Protein AF-A0AAV1HW16-F1 (afdb_monomer)

Sequence (167 aa):
MTSYNLRKRTNPVIYSEEAASQLKLTDLAKVVRLPTGTTSVCFSAESVLSAKEILDDPSSSLEKVMSSLRQLSCLTVSKADLEVTGVAFSVRKLRKSEHLEIQRIASNLIDKWKRAVLSEREALKNIAIAQQQQRQSQSQQQQRQQHKREHESASLESVPEQRTLLS

Solvent-accessible surface area (backbone atoms only — not comparable to full-atom values): 10346 Å² total; per-residue (Å²): 137,88,82,83,81,81,77,80,81,76,75,81,80,78,77,62,89,79,68,73,70,82,73,52,83,84,69,47,95,83,59,85,78,56,62,93,90,52,89,68,83,80,74,51,75,65,56,54,47,55,37,36,54,44,58,66,40,89,84,50,52,72,68,57,41,52,49,36,53,52,56,58,62,73,54,88,64,54,61,66,54,42,66,73,65,43,42,62,56,47,40,57,57,37,50,72,44,90,49,63,66,55,19,51,52,30,46,54,44,53,54,49,46,52,52,43,38,51,50,50,53,51,51,54,51,52,51,53,53,52,54,50,53,51,53,53,53,54,53,52,53,51,51,54,53,48,55,52,50,53,56,54,53,59,63,68,72,68,66,78,82,79,77,82,80,87,128

pLDDT: mean 76.09, std 17.48, range [40.94, 93.94]

Foldseek 3Di:
DDDDDDPPPPPPPPDDPPPPDPDDPVRPPPDPDDPPPPPDDPDDLVLLLVLLVLLPDPPRDPVSVVVSLVVLQSDDAEPVSCVVNVSLVSLVVQCPDPDPVSVVSSVVSNVVHVVSHVVVVVVVVVVVVVVVVVVVVVVVVVVVVVVVVVVVVVVVVPDPPPPDDDD

Organism: NCBI:txid1274662

Mean predicted aligned error: 15.82 Å

Structure (mmCIF, N/CA/C/O backbone):
data_AF-A0AAV1HW16-F1
#
_entry.id   AF-A0AAV1HW16-F1
#
loop_
_atom_site.group_PDB
_atom_site.id
_atom_site.type_symbol
_atom_site.label_atom_id
_atom_site.label_alt_id
_atom_site.label_comp_id
_atom_site.label_asym_id
_atom_site.label_entity_id
_atom_site.label_seq_id
_atom_site.pdbx_PDB_ins_code
_atom_site.Cartn_x
_atom_site.Cartn_y
_atom_site.Cartn_z
_atom_site.occupancy
_atom_site.B_iso_or_equiv
_atom_site.auth_seq_id
_atom_site.auth_comp_id
_atom_site.auth_asym_id
_atom_site.auth_atom_id
_atom_site.pdbx_PDB_model_num
ATOM 1 N N . MET A 1 1 ? 44.064 7.096 29.876 1.00 40.97 1 MET A N 1
ATOM 2 C CA . MET A 1 1 ? 42.660 7.397 29.518 1.00 40.97 1 MET A CA 1
ATOM 3 C C . MET A 1 1 ? 42.670 8.474 28.449 1.00 40.97 1 MET A C 1
ATOM 5 O O . MET A 1 1 ? 43.303 9.501 28.643 1.00 40.97 1 MET A O 1
ATOM 9 N N . THR A 1 2 ? 42.099 8.175 27.289 1.00 42.66 2 THR A N 1
ATOM 10 C CA . THR A 1 2 ? 42.267 8.923 26.036 1.00 42.66 2 THR A CA 1
ATOM 11 C C . THR A 1 2 ? 41.268 10.079 25.962 1.00 42.66 2 THR A C 1
ATOM 13 O O . THR A 1 2 ? 40.061 9.851 25.940 1.00 42.66 2 THR A O 1
ATOM 16 N N . SER A 1 3 ? 41.762 11.317 25.930 1.00 44.03 3 SER A N 1
ATOM 17 C CA . SER A 1 3 ? 40.937 12.526 25.818 1.00 44.03 3 SER A CA 1
ATOM 18 C C . SER A 1 3 ? 40.611 12.817 24.350 1.00 44.03 3 SER A C 1
ATOM 20 O O . SER A 1 3 ? 41.500 13.118 23.552 1.00 44.03 3 SER A O 1
ATOM 22 N N . TYR A 1 4 ? 39.335 12.722 23.977 1.00 40.94 4 TYR A N 1
ATOM 23 C CA . TYR A 1 4 ? 38.862 13.024 22.625 1.00 40.94 4 TYR A CA 1
ATOM 24 C C . TYR A 1 4 ? 38.808 14.541 22.393 1.00 40.94 4 TYR A C 1
ATOM 26 O O . TYR A 1 4 ? 38.052 15.261 23.041 1.00 40.94 4 TYR A O 1
ATOM 34 N N . ASN A 1 5 ? 39.599 15.028 21.435 1.00 48.72 5 ASN A N 1
ATOM 35 C CA . ASN A 1 5 ? 39.553 16.408 20.957 1.00 48.72 5 ASN A CA 1
ATOM 36 C C . ASN A 1 5 ? 38.376 16.595 19.980 1.00 48.72 5 ASN A C 1
ATOM 38 O O . ASN A 1 5 ? 38.488 16.267 18.798 1.00 48.72 5 ASN A O 1
ATOM 42 N N . LEU A 1 6 ? 37.259 17.162 20.447 1.00 47.50 6 LEU A N 1
ATOM 43 C CA . LEU A 1 6 ? 36.198 17.678 19.574 1.00 47.50 6 LEU A CA 1
ATOM 44 C C . LEU A 1 6 ? 36.676 18.978 18.906 1.00 47.50 6 LEU A C 1
ATOM 46 O O . LEU A 1 6 ? 36.496 20.077 19.431 1.00 47.50 6 LEU A O 1
ATOM 50 N N . ARG A 1 7 ? 37.275 18.873 17.717 1.00 50.59 7 ARG A N 1
ATOM 51 C CA . ARG A 1 7 ? 37.456 20.038 16.841 1.00 50.59 7 ARG A CA 1
ATOM 52 C C . ARG A 1 7 ? 36.078 20.495 16.358 1.00 50.59 7 ARG A C 1
ATOM 54 O O . ARG A 1 7 ? 35.493 19.885 15.466 1.00 50.59 7 ARG A O 1
ATOM 61 N N . LYS A 1 8 ? 35.563 21.579 16.943 1.00 53.16 8 LYS A N 1
ATOM 62 C CA . LYS A 1 8 ? 34.400 22.311 16.431 1.00 53.16 8 LYS A CA 1
ATOM 63 C C . LYS A 1 8 ? 34.769 22.891 15.062 1.00 53.16 8 LYS A C 1
ATOM 65 O O . LYS A 1 8 ? 35.417 23.928 14.982 1.00 53.16 8 LYS A O 1
ATOM 70 N N . ARG A 1 9 ? 34.389 22.217 13.974 1.00 46.09 9 ARG A N 1
ATOM 71 C CA . ARG A 1 9 ? 34.355 22.833 12.641 1.00 46.09 9 ARG A CA 1
ATOM 72 C C . ARG A 1 9 ? 33.183 23.811 12.611 1.00 46.09 9 ARG A C 1
ATOM 74 O O . ARG A 1 9 ? 32.086 23.462 12.194 1.00 46.09 9 ARG A O 1
ATOM 81 N N . THR A 1 10 ? 33.401 25.021 13.106 1.00 51.31 10 THR A N 1
ATOM 82 C CA . THR A 1 10 ? 32.515 26.149 12.830 1.00 51.31 10 THR A CA 1
ATOM 83 C C . THR A 1 10 ? 32.866 26.646 11.433 1.00 51.31 10 THR A C 1
ATOM 85 O O . THR A 1 10 ? 33.802 27.423 11.275 1.00 51.31 10 THR A O 1
ATOM 88 N N . ASN A 1 11 ? 32.172 26.152 10.408 1.00 44.06 11 ASN A N 1
ATOM 89 C CA . ASN A 1 11 ? 32.121 26.880 9.144 1.00 44.06 11 ASN A CA 1
ATOM 90 C C . ASN A 1 11 ? 31.290 28.141 9.410 1.00 44.06 11 ASN A C 1
ATOM 92 O O . ASN A 1 11 ? 30.110 27.996 9.745 1.00 44.06 11 ASN A O 1
ATOM 96 N N . PRO A 1 12 ? 31.859 29.353 9.326 1.00 46.91 12 PRO A N 1
ATOM 97 C CA . PRO A 1 12 ? 31.047 30.555 9.359 1.00 46.91 12 PRO A CA 1
ATOM 98 C C . PRO A 1 12 ? 30.173 30.546 8.104 1.00 46.91 12 PRO A C 1
ATOM 100 O O . PRO A 1 12 ? 30.669 30.629 6.982 1.00 46.91 12 PRO A O 1
ATOM 103 N N . VAL A 1 13 ? 28.863 30.387 8.290 1.00 51.31 13 VAL A N 1
ATOM 104 C CA . VAL A 1 13 ? 27.894 30.685 7.237 1.00 51.31 13 VAL A CA 1
ATOM 105 C C . VAL A 1 13 ? 27.899 32.202 7.106 1.00 51.31 13 VAL A C 1
ATOM 107 O O . VAL A 1 13 ? 27.352 32.906 7.952 1.00 51.31 13 VAL A O 1
ATOM 110 N N . ILE A 1 14 ? 28.609 32.700 6.098 1.00 49.94 14 ILE A N 1
ATOM 111 C CA . ILE A 1 14 ? 28.599 34.111 5.725 1.00 49.94 14 ILE A CA 1
ATOM 112 C C . ILE A 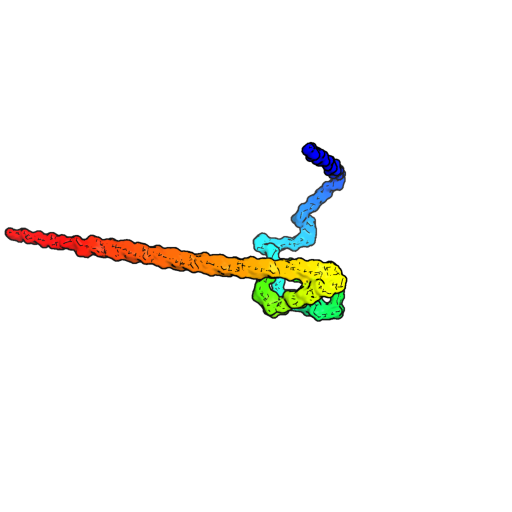1 14 ? 27.223 34.368 5.106 1.00 49.94 14 ILE A C 1
ATOM 114 O O . ILE A 1 14 ? 26.961 33.962 3.975 1.00 49.94 14 ILE A O 1
ATOM 118 N N . TYR A 1 15 ? 26.321 34.979 5.871 1.00 44.28 15 TYR A N 1
ATOM 119 C CA . TYR A 1 15 ? 25.070 35.501 5.335 1.00 44.28 15 TYR A CA 1
ATOM 120 C C . TYR A 1 15 ? 25.399 36.801 4.596 1.00 44.28 15 TYR A C 1
ATOM 122 O O . TYR A 1 15 ? 25.749 37.798 5.219 1.00 44.28 15 TYR A O 1
ATOM 130 N N . SER A 1 16 ? 25.358 36.761 3.263 1.00 50.97 16 SER A N 1
ATOM 131 C CA . SER A 1 16 ? 25.403 37.964 2.426 1.00 50.97 16 SER A CA 1
ATOM 132 C C . SER A 1 16 ? 24.098 38.745 2.633 1.00 50.97 16 SER A C 1
ATOM 134 O O . SER A 1 16 ? 23.010 38.170 2.544 1.00 50.97 16 SER A O 1
ATOM 136 N N . GLU A 1 17 ? 24.207 40.041 2.942 1.00 53.00 17 GLU A N 1
ATOM 137 C CA . GLU A 1 17 ? 23.068 40.956 3.137 1.00 53.00 17 GLU A CA 1
ATOM 138 C C . GLU A 1 17 ? 22.238 41.174 1.855 1.00 53.00 17 GLU A C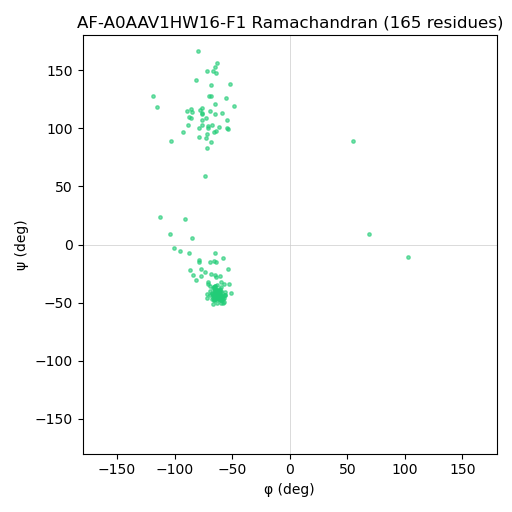 1
ATOM 140 O O . GLU A 1 17 ? 21.144 41.730 1.920 1.00 53.00 17 GLU A O 1
ATOM 145 N N . GLU A 1 18 ? 22.684 40.663 0.701 1.00 50.56 18 GLU A N 1
ATOM 146 C CA . GLU A 1 18 ? 21.908 40.639 -0.545 1.00 50.56 18 GLU A CA 1
ATOM 147 C C . GLU A 1 18 ? 20.948 39.444 -0.675 1.00 50.56 18 GLU A C 1
ATOM 149 O O . GLU A 1 18 ? 20.276 39.306 -1.700 1.00 50.56 18 GLU A O 1
ATOM 154 N N . ALA A 1 19 ? 20.800 38.596 0.351 1.00 51.56 19 ALA A N 1
ATOM 155 C CA . ALA A 1 19 ? 19.738 37.586 0.408 1.00 51.56 19 ALA A CA 1
ATOM 156 C C . ALA A 1 19 ? 18.366 38.237 0.690 1.00 51.56 19 ALA A C 1
ATOM 158 O O . ALA A 1 19 ? 17.689 37.947 1.679 1.00 51.56 19 ALA A O 1
ATOM 159 N N . ALA A 1 20 ? 17.960 39.151 -0.190 1.00 46.09 20 ALA A N 1
ATOM 160 C CA . ALA A 1 20 ? 16.661 39.785 -0.192 1.00 46.09 20 ALA A CA 1
ATOM 161 C C . ALA A 1 20 ? 15.570 38.712 -0.314 1.00 46.09 20 ALA A C 1
ATOM 163 O O . ALA A 1 20 ? 15.421 38.055 -1.340 1.00 46.09 20 ALA A O 1
ATOM 164 N N . SER A 1 21 ? 14.796 38.579 0.762 1.00 54.31 21 SER A N 1
ATOM 165 C CA . SER A 1 21 ? 13.538 37.838 0.848 1.00 54.31 21 SER A CA 1
ATOM 166 C C . SER A 1 21 ? 13.612 36.374 0.418 1.00 54.31 21 SER A C 1
ATOM 168 O O . SER A 1 21 ? 13.275 35.997 -0.703 1.00 54.31 21 SER A O 1
ATOM 170 N N . GLN A 1 22 ? 13.920 35.506 1.380 1.00 59.88 22 GLN A N 1
ATOM 171 C CA . GLN A 1 22 ? 13.473 34.121 1.308 1.00 59.88 22 GLN A CA 1
ATOM 172 C C . GLN A 1 22 ? 11.945 34.123 1.121 1.00 59.88 22 GLN A C 1
ATOM 174 O O . GLN A 1 22 ? 11.205 34.467 2.045 1.00 59.88 22 GLN A O 1
ATOM 179 N N . LEU A 1 23 ? 11.478 33.792 -0.089 1.00 52.84 23 LEU A N 1
ATOM 180 C CA . LEU A 1 23 ? 10.052 33.691 -0.390 1.00 52.84 23 LEU A CA 1
ATOM 181 C C . LEU A 1 23 ? 9.425 32.714 0.600 1.00 52.84 23 LEU A C 1
ATOM 183 O O . LEU A 1 23 ? 9.893 31.578 0.752 1.00 52.84 23 LEU A O 1
ATOM 187 N N . LYS A 1 24 ? 8.373 33.149 1.296 1.00 62.88 24 LYS A N 1
ATOM 188 C CA . LYS A 1 24 ? 7.638 32.238 2.167 1.00 62.88 24 LYS A CA 1
ATOM 189 C C . LYS A 1 24 ? 6.990 31.176 1.285 1.00 62.88 24 LYS A C 1
ATOM 191 O O . LYS A 1 24 ? 6.641 31.426 0.135 1.00 62.88 24 LYS A O 1
ATOM 196 N N . LEU A 1 25 ? 6.764 29.986 1.840 1.00 56.16 25 LEU A N 1
ATOM 197 C CA . LEU A 1 25 ? 6.021 28.911 1.165 1.00 56.16 25 LEU A CA 1
ATOM 198 C C . LEU A 1 25 ? 4.636 29.379 0.671 1.00 56.16 25 LEU A C 1
ATOM 200 O O . LEU A 1 25 ? 4.072 28.779 -0.232 1.00 56.16 25 LEU A O 1
ATOM 204 N N . THR A 1 26 ? 4.101 30.463 1.235 1.00 60.66 26 THR A N 1
ATOM 205 C CA . THR A 1 26 ? 2.869 31.135 0.806 1.00 60.66 26 THR A CA 1
ATOM 206 C C . THR A 1 26 ? 3.001 31.943 -0.483 1.00 60.66 26 THR A C 1
ATOM 208 O O . THR A 1 26 ? 1.983 32.160 -1.138 1.00 60.66 26 THR A O 1
ATOM 211 N N . ASP A 1 27 ? 4.211 32.371 -0.836 1.00 59.38 27 ASP A N 1
ATOM 212 C CA . ASP A 1 27 ? 4.496 33.362 -1.883 1.00 59.38 27 ASP A CA 1
ATOM 213 C C . ASP A 1 27 ? 4.948 32.696 -3.194 1.00 59.38 27 ASP A C 1
ATOM 215 O O . ASP A 1 27 ? 5.150 33.353 -4.214 1.00 59.38 27 ASP A O 1
ATOM 219 N N . LEU A 1 28 ? 5.087 31.367 -3.193 1.00 59.97 28 LEU A N 1
ATOM 220 C CA . LEU A 1 28 ? 5.385 30.590 -4.388 1.00 59.97 28 LEU A CA 1
ATOM 221 C C . LEU A 1 28 ? 4.106 30.434 -5.227 1.00 59.97 28 LEU A C 1
ATOM 223 O O . LEU A 1 28 ? 3.160 29.755 -4.828 1.00 59.97 28 LEU A O 1
ATOM 227 N N . ALA A 1 29 ? 4.108 31.001 -6.436 1.00 55.41 29 ALA A N 1
ATOM 228 C CA . ALA A 1 29 ? 2.970 31.020 -7.366 1.00 55.41 29 ALA A CA 1
ATOM 229 C C . ALA A 1 29 ? 2.418 29.632 -7.773 1.00 55.41 29 ALA A C 1
ATOM 231 O O . ALA A 1 29 ? 1.351 29.546 -8.373 1.00 55.41 29 ALA A O 1
ATOM 232 N N . LYS A 1 30 ? 3.130 28.539 -7.462 1.00 56.12 30 LYS A N 1
ATOM 233 C CA . LYS A 1 30 ? 2.748 27.150 -7.781 1.00 56.12 30 LYS A CA 1
ATOM 234 C C . LYS A 1 30 ? 2.404 26.305 -6.549 1.00 56.12 30 LYS A C 1
ATOM 236 O O . LYS A 1 30 ? 2.515 25.082 -6.593 1.00 56.12 30 LYS A O 1
ATOM 241 N N . VAL A 1 31 ? 2.007 26.922 -5.440 1.00 49.16 31 VAL A N 1
ATOM 242 C CA . VAL A 1 31 ? 1.490 26.170 -4.288 1.00 49.16 31 VAL A CA 1
ATOM 243 C C . VAL A 1 31 ? 0.004 25.932 -4.498 1.00 49.16 31 VAL A C 1
ATOM 245 O O . VAL A 1 31 ? -0.807 26.852 -4.404 1.00 49.16 31 VAL A O 1
ATOM 248 N N . VAL A 1 32 ? -0.357 24.680 -4.771 1.00 60.72 32 VAL A N 1
ATOM 249 C CA . VAL A 1 32 ? -1.750 24.228 -4.735 1.00 60.72 32 VAL A CA 1
ATOM 250 C C . VAL A 1 32 ? -2.219 24.327 -3.283 1.00 60.72 32 VAL A C 1
ATOM 252 O O . VAL A 1 32 ? -1.926 23.462 -2.459 1.00 60.72 32 VAL A O 1
ATOM 255 N N . ARG A 1 33 ? -2.894 25.428 -2.942 1.00 55.84 33 ARG A N 1
ATOM 256 C CA . ARG A 1 33 ? -3.529 25.600 -1.634 1.00 55.84 33 ARG A CA 1
ATOM 257 C C . ARG A 1 33 ? -4.807 24.773 -1.625 1.00 55.84 33 ARG A C 1
ATOM 259 O O . ARG A 1 33 ? -5.804 25.160 -2.227 1.00 55.84 33 ARG A O 1
ATOM 266 N N . LEU A 1 34 ? -4.759 23.622 -0.969 1.00 56.47 34 LEU A N 1
ATOM 267 C CA . LEU A 1 34 ? -5.961 22.849 -0.691 1.00 56.47 34 LEU A CA 1
ATOM 268 C C . LEU A 1 34 ? -6.787 23.560 0.401 1.00 56.47 34 LEU A C 1
ATOM 270 O O . LEU A 1 34 ? -6.201 24.238 1.255 1.00 56.47 34 LEU A O 1
ATOM 274 N N . PRO A 1 35 ? -8.128 23.434 0.391 1.00 67.69 35 PRO A N 1
ATOM 275 C CA . PRO A 1 35 ? -8.979 23.979 1.443 1.00 67.69 35 PRO A CA 1
ATOM 276 C C . PRO A 1 35 ? -8.491 23.520 2.817 1.00 67.69 35 PRO A C 1
ATOM 278 O O . PRO A 1 35 ? -8.116 22.357 2.988 1.00 67.69 35 PRO A O 1
ATOM 281 N N . THR A 1 36 ? -8.487 24.425 3.794 1.00 58.31 36 THR A N 1
ATOM 282 C CA . THR A 1 36 ? -8.042 24.152 5.168 1.00 58.31 36 THR A CA 1
ATOM 283 C C . THR A 1 36 ? -8.674 22.865 5.702 1.00 58.31 36 THR A C 1
ATOM 285 O O . THR A 1 36 ? -9.895 22.762 5.767 1.00 58.31 36 THR A O 1
ATOM 288 N N . GLY A 1 37 ? -7.838 21.881 6.055 1.00 56.09 37 GLY A N 1
ATOM 289 C CA . GLY A 1 37 ? -8.265 20.545 6.499 1.00 56.09 37 GLY A CA 1
ATOM 290 C C . GLY A 1 37 ? -8.142 19.438 5.444 1.00 56.09 37 GLY A C 1
ATOM 291 O O . GLY A 1 37 ? -8.208 18.264 5.794 1.00 56.09 37 GLY A O 1
ATOM 292 N N . THR A 1 38 ? -7.884 19.779 4.180 1.00 50.47 38 THR A N 1
ATOM 293 C CA . THR A 1 38 ? -7.698 18.808 3.092 1.00 50.47 38 THR A CA 1
ATOM 294 C C . THR A 1 38 ? -6.208 18.680 2.790 1.00 50.47 38 THR A C 1
ATOM 296 O O . THR A 1 38 ? -5.655 19.428 1.996 1.00 50.47 38 THR A O 1
ATOM 299 N N . THR A 1 39 ? -5.512 17.769 3.467 1.00 48.09 39 THR A N 1
ATOM 300 C CA . THR A 1 39 ? -4.082 17.487 3.211 1.00 48.09 39 THR A CA 1
ATOM 301 C C . THR A 1 39 ? -3.869 16.314 2.257 1.00 48.09 39 THR A C 1
ATOM 303 O O . THR A 1 39 ? -2.736 16.031 1.872 1.00 48.09 39 THR A O 1
ATOM 306 N N . SER A 1 40 ? -4.948 15.636 1.867 1.00 48.84 40 SER A N 1
ATOM 307 C CA . SER A 1 40 ? -4.912 14.446 1.028 1.00 48.84 40 SER A CA 1
ATOM 308 C C . SER A 1 40 ? -5.596 14.728 -0.302 1.00 48.84 40 SER A C 1
ATOM 310 O O . SER A 1 40 ? -6.786 15.036 -0.345 1.00 48.84 40 SER A O 1
ATOM 312 N N . VAL A 1 41 ? -4.843 14.621 -1.397 1.00 51.69 41 VAL A N 1
ATOM 313 C CA . VAL A 1 41 ? -5.446 14.392 -2.710 1.00 51.69 41 VAL A CA 1
ATOM 314 C C . VAL A 1 41 ? -5.909 12.940 -2.691 1.00 51.69 41 VAL A C 1
ATOM 316 O O . VAL A 1 41 ? -5.088 12.024 -2.670 1.00 51.69 41 VAL A O 1
ATOM 319 N N . CYS A 1 42 ? -7.218 12.721 -2.645 1.00 46.62 42 CYS A N 1
ATOM 320 C CA . CYS A 1 42 ? -7.793 11.393 -2.806 1.00 46.62 42 CYS A CA 1
ATOM 321 C C . CYS A 1 42 ? -7.644 11.012 -4.281 1.00 46.62 42 CYS A C 1
ATOM 323 O O . CYS A 1 42 ? -8.451 11.417 -5.114 1.00 46.62 42 CYS A O 1
ATOM 325 N N . PHE A 1 43 ? -6.582 10.292 -4.632 1.00 57.56 43 PHE A N 1
ATOM 326 C CA . PHE A 1 43 ? -6.474 9.747 -5.980 1.00 57.56 43 PHE A CA 1
ATOM 327 C C . PHE A 1 43 ? -7.503 8.625 -6.129 1.00 57.56 43 PHE A C 1
ATOM 329 O O . PHE A 1 43 ? -7.584 7.731 -5.287 1.00 57.56 43 PHE A O 1
ATOM 336 N N . SER A 1 44 ? -8.320 8.712 -7.179 1.00 69.69 44 SER A N 1
ATOM 337 C CA . SER A 1 44 ? -9.359 7.726 -7.478 1.00 69.69 44 SER A CA 1
ATOM 338 C C . SER A 1 44 ? -8.744 6.352 -7.762 1.00 69.69 44 SER A C 1
ATOM 340 O O . SER A 1 44 ? -7.591 6.251 -8.192 1.00 69.69 44 SER A O 1
ATOM 342 N N . ALA A 1 45 ? -9.526 5.282 -7.578 1.00 75.62 45 ALA A N 1
ATOM 343 C CA . ALA A 1 45 ? -9.109 3.925 -7.944 1.00 75.62 45 ALA A CA 1
ATOM 344 C C . ALA A 1 45 ? -8.638 3.841 -9.412 1.00 75.62 45 ALA A C 1
ATOM 346 O O . ALA A 1 45 ? -7.676 3.141 -9.722 1.00 75.62 45 ALA A O 1
ATOM 347 N N . GLU A 1 46 ? -9.245 4.635 -10.295 1.00 80.62 46 GLU A N 1
ATOM 348 C CA . GLU A 1 46 ? -8.859 4.771 -11.703 1.00 80.62 46 GLU A CA 1
ATOM 349 C C . GLU A 1 46 ? -7.427 5.289 -11.879 1.00 80.62 46 GLU A C 1
ATOM 351 O O . GLU A 1 46 ? -6.694 4.805 -12.737 1.00 80.62 46 GLU A O 1
ATOM 356 N N . SER A 1 47 ? -6.984 6.222 -11.031 1.00 81.25 47 SER A N 1
ATOM 357 C CA . SER A 1 47 ? -5.617 6.759 -11.088 1.00 81.25 47 SER A CA 1
ATOM 358 C C . SER A 1 47 ? -4.579 5.683 -10.752 1.00 81.25 47 SER A C 1
ATOM 360 O O . SER A 1 47 ? -3.507 5.631 -11.354 1.00 81.25 47 SER A O 1
ATOM 362 N N . VAL A 1 48 ? -4.901 4.793 -9.806 1.00 84.69 48 VAL A N 1
ATOM 363 C CA . VAL A 1 48 ? -4.037 3.661 -9.433 1.00 84.69 48 VAL A CA 1
ATOM 364 C C . VAL A 1 48 ? -3.982 2.624 -10.553 1.00 84.69 48 VAL A C 1
ATOM 366 O O . VAL A 1 48 ? -2.911 2.087 -10.836 1.00 84.69 48 VAL A O 1
ATOM 369 N N . LEU A 1 49 ? -5.115 2.362 -11.210 1.00 86.44 49 LEU A N 1
ATOM 370 C CA . LEU A 1 49 ? -5.191 1.447 -12.349 1.00 86.44 49 LEU A CA 1
ATOM 371 C C . LEU A 1 49 ? -4.428 1.986 -13.565 1.00 86.44 49 LEU A C 1
ATOM 373 O O . LEU A 1 49 ? -3.635 1.253 -14.144 1.00 86.44 49 LEU A O 1
ATOM 377 N N . SER A 1 50 ? -4.568 3.273 -13.884 1.00 86.69 50 SER A N 1
ATOM 378 C CA . SER A 1 50 ? -3.807 3.903 -14.968 1.00 86.69 50 SER A CA 1
ATOM 379 C C . SER A 1 50 ? -2.299 3.869 -14.699 1.00 86.69 50 SER A C 1
ATOM 381 O O . SER A 1 50 ? -1.509 3.522 -15.576 1.00 86.69 50 SER A O 1
ATOM 383 N N . ALA A 1 51 ? -1.878 4.146 -13.458 1.00 86.88 51 ALA A N 1
ATOM 384 C CA . ALA A 1 51 ? -0.479 3.990 -13.078 1.00 86.88 51 ALA A CA 1
ATOM 385 C C . ALA A 1 51 ? -0.019 2.536 -13.249 1.00 86.88 51 ALA A C 1
ATOM 387 O O . ALA A 1 51 ? 1.054 2.303 -13.791 1.00 86.88 51 ALA A O 1
ATOM 388 N N . LYS A 1 52 ? -0.828 1.555 -12.836 1.00 89.19 52 LYS A N 1
ATOM 389 C CA . LYS A 1 52 ? -0.517 0.132 -13.011 1.00 89.19 52 LYS A CA 1
ATOM 390 C C . LYS A 1 52 ? -0.327 -0.247 -14.483 1.00 89.19 52 LYS A C 1
ATOM 392 O O . LYS A 1 52 ? 0.637 -0.945 -14.770 1.00 89.19 52 LYS A O 1
ATOM 397 N N . GLU A 1 53 ? -1.185 0.214 -15.390 1.00 90.94 53 GLU A N 1
ATOM 398 C CA . GLU A 1 53 ? -1.056 -0.065 -16.829 1.00 90.94 53 GLU A CA 1
ATOM 399 C C . GLU A 1 53 ? 0.307 0.382 -17.372 1.00 90.94 53 GLU A C 1
ATOM 401 O O . GLU A 1 53 ? 0.978 -0.386 -18.056 1.00 90.94 53 GLU A O 1
ATOM 406 N N . ILE A 1 54 ? 0.767 1.573 -16.977 1.00 90.06 54 ILE A N 1
ATOM 407 C CA . ILE A 1 54 ? 2.092 2.097 -17.348 1.00 90.06 54 ILE A CA 1
ATOM 408 C C . ILE A 1 54 ? 3.225 1.247 -16.753 1.00 90.06 54 ILE A C 1
ATOM 410 O O . ILE A 1 54 ? 4.272 1.086 -17.372 1.00 90.06 54 ILE A O 1
ATOM 414 N N . LEU A 1 55 ? 3.051 0.718 -15.537 1.00 89.44 55 LEU A N 1
ATOM 415 C CA . LEU A 1 55 ? 4.068 -0.117 -14.884 1.00 89.44 55 LEU A CA 1
ATOM 416 C C . LEU A 1 55 ? 4.124 -1.548 -15.437 1.00 89.44 55 LEU A C 1
ATOM 418 O O . LEU A 1 55 ? 5.166 -2.193 -15.320 1.00 89.44 55 LEU A O 1
ATOM 422 N N . ASP A 1 56 ? 3.012 -2.062 -15.964 1.00 89.50 56 ASP A N 1
ATOM 423 C CA . ASP A 1 56 ? 2.928 -3.400 -16.555 1.00 89.50 56 ASP A CA 1
ATOM 424 C C . ASP A 1 56 ? 3.317 -3.411 -18.042 1.00 89.50 56 ASP A C 1
ATOM 426 O O . ASP A 1 56 ? 3.719 -4.461 -18.547 1.00 89.50 56 ASP A O 1
ATOM 430 N N . ASP A 1 57 ? 3.242 -2.270 -18.732 1.00 89.50 57 ASP A N 1
ATOM 431 C CA . ASP A 1 57 ? 3.667 -2.133 -20.123 1.00 89.50 57 ASP A CA 1
ATOM 432 C C . ASP A 1 57 ? 5.207 -2.070 -20.249 1.00 89.50 57 ASP A C 1
ATOM 434 O O . ASP A 1 57 ? 5.827 -1.083 -19.843 1.00 89.50 57 ASP A O 1
ATOM 438 N N . PRO A 1 58 ? 5.859 -3.078 -20.863 1.00 82.19 58 PRO A N 1
ATOM 439 C CA . PRO A 1 58 ? 7.309 -3.075 -21.062 1.00 82.19 58 PRO A CA 1
ATOM 440 C C . PRO A 1 58 ? 7.778 -2.022 -22.077 1.00 82.19 58 PRO A C 1
ATOM 442 O O . PRO A 1 58 ? 8.970 -1.728 -22.136 1.00 82.19 58 PRO A O 1
ATOM 445 N N . SER A 1 59 ? 6.864 -1.462 -22.876 1.00 86.56 59 SER A N 1
ATOM 446 C CA . SER A 1 59 ? 7.155 -0.432 -23.883 1.00 86.56 59 SER A CA 1
ATOM 447 C C . SER A 1 59 ? 7.100 0.983 -23.306 1.00 86.56 59 SER A C 1
ATOM 449 O O . SER A 1 59 ? 7.426 1.956 -23.994 1.00 86.56 59 SER A O 1
ATOM 451 N N . SER A 1 60 ? 6.671 1.123 -22.050 1.00 88.75 60 SER A N 1
ATOM 452 C CA . SER A 1 60 ? 6.544 2.419 -21.405 1.00 88.75 60 SER A CA 1
ATOM 453 C C . SER A 1 60 ? 7.909 3.054 -21.163 1.00 88.75 60 SER A C 1
ATOM 455 O O . SER A 1 60 ? 8.873 2.414 -20.741 1.00 88.75 60 SER A O 1
ATOM 457 N N . SER A 1 61 ? 8.000 4.357 -21.436 1.00 90.62 61 SER A N 1
ATOM 458 C CA . SER A 1 61 ? 9.254 5.084 -21.270 1.00 90.62 61 SER A CA 1
ATOM 459 C C . SER A 1 61 ? 9.659 5.165 -19.799 1.00 90.62 61 SER A C 1
ATOM 461 O O . SER A 1 61 ? 8.818 5.265 -18.900 1.00 90.62 61 SER A O 1
ATOM 463 N N . LEU A 1 62 ? 10.972 5.199 -19.561 1.00 88.50 62 LEU A N 1
ATOM 464 C CA . LEU A 1 62 ? 11.554 5.321 -18.225 1.00 88.50 62 LEU A CA 1
ATOM 465 C C . LEU A 1 62 ? 10.949 6.489 -17.428 1.00 88.50 62 LEU A C 1
ATOM 467 O O . LEU A 1 62 ? 10.625 6.342 -16.250 1.00 88.50 62 LEU A O 1
ATOM 471 N N . GLU A 1 63 ? 10.745 7.637 -18.079 1.00 89.06 63 GLU A N 1
ATOM 472 C CA . GLU A 1 63 ? 10.150 8.818 -17.447 1.00 89.06 63 GLU A CA 1
ATOM 473 C C . GLU A 1 63 ? 8.698 8.600 -17.017 1.00 89.06 63 GLU A C 1
ATOM 475 O O . GLU A 1 63 ? 8.310 9.032 -15.929 1.00 89.06 63 GLU A O 1
ATOM 480 N N . LYS A 1 64 ? 7.898 7.898 -17.830 1.00 89.75 64 LYS A N 1
ATOM 481 C CA . LYS A 1 64 ? 6.507 7.575 -17.489 1.00 89.75 64 LYS A CA 1
ATOM 482 C C . LYS A 1 64 ? 6.451 6.643 -16.285 1.00 89.75 64 LYS A C 1
ATOM 484 O O . LYS A 1 64 ? 5.760 6.957 -15.322 1.00 89.75 64 LYS A O 1
ATOM 489 N N . VAL A 1 65 ? 7.253 5.576 -16.287 1.00 90.44 65 VAL A N 1
ATOM 490 C CA . VAL A 1 65 ? 7.365 4.635 -15.157 1.00 90.44 65 VAL A CA 1
ATOM 491 C C . VAL A 1 65 ? 7.771 5.366 -13.875 1.00 90.44 65 VAL A C 1
ATOM 493 O O . VAL A 1 65 ? 7.160 5.186 -12.820 1.00 90.44 65 VAL A O 1
ATOM 496 N N . MET A 1 66 ? 8.769 6.246 -13.962 1.00 89.75 66 MET A N 1
ATOM 497 C CA . MET A 1 66 ? 9.233 7.057 -12.837 1.00 89.75 66 MET A CA 1
ATOM 498 C C . MET A 1 66 ? 8.163 8.021 -12.318 1.00 89.75 66 MET A C 1
ATOM 500 O O . MET A 1 66 ? 7.981 8.141 -11.104 1.00 89.75 66 MET A O 1
ATOM 504 N N . SER A 1 67 ? 7.444 8.693 -13.217 1.00 88.62 67 SER A N 1
ATOM 505 C CA . SER A 1 67 ? 6.340 9.585 -12.860 1.00 88.62 67 SER A CA 1
ATOM 506 C C . SER A 1 67 ? 5.222 8.819 -12.149 1.00 88.62 67 SER A C 1
ATOM 508 O O . SER A 1 67 ? 4.815 9.209 -11.054 1.00 88.62 67 SER A O 1
ATOM 510 N N . SER A 1 68 ? 4.811 7.669 -12.689 1.00 90.62 68 SER A N 1
ATOM 511 C CA . SER A 1 68 ? 3.797 6.801 -12.085 1.00 90.62 68 SER A CA 1
ATOM 512 C C . SER A 1 68 ? 4.222 6.288 -10.707 1.00 90.62 68 SER A C 1
ATOM 514 O O . SER A 1 68 ? 3.435 6.330 -9.764 1.00 90.62 68 SER A O 1
ATOM 516 N N . LEU A 1 69 ? 5.485 5.885 -10.523 1.00 90.38 69 LEU A N 1
ATOM 517 C CA . LEU A 1 69 ? 5.999 5.485 -9.207 1.00 90.38 69 LEU A CA 1
ATOM 518 C C . LEU A 1 69 ? 5.975 6.631 -8.188 1.00 90.38 69 LEU A C 1
ATOM 520 O O . LEU A 1 69 ? 5.647 6.415 -7.019 1.00 90.38 69 LEU A O 1
ATOM 524 N N . ARG A 1 70 ? 6.303 7.855 -8.614 1.00 88.75 70 ARG A N 1
ATOM 525 C CA . ARG A 1 70 ? 6.237 9.044 -7.752 1.00 88.75 70 ARG A CA 1
ATOM 526 C C . ARG A 1 70 ? 4.797 9.387 -7.392 1.00 88.75 70 ARG A C 1
ATOM 528 O O . ARG A 1 70 ? 4.526 9.632 -6.219 1.00 88.75 70 ARG A O 1
ATOM 535 N N . GLN A 1 71 ? 3.874 9.324 -8.348 1.00 87.06 71 GLN A N 1
ATOM 536 C CA . GLN A 1 71 ? 2.444 9.500 -8.093 1.00 87.06 71 GLN A CA 1
ATOM 537 C C . GLN A 1 71 ? 1.944 8.485 -7.060 1.00 87.06 71 GLN A C 1
ATOM 539 O O . GLN A 1 71 ? 1.386 8.885 -6.042 1.00 87.06 71 GLN A O 1
ATOM 544 N N . LEU A 1 72 ? 2.256 7.195 -7.244 1.00 87.56 72 LEU A N 1
ATOM 545 C CA . LEU A 1 72 ? 1.918 6.136 -6.286 1.00 87.56 72 LEU A CA 1
ATOM 546 C C . LEU A 1 72 ? 2.532 6.371 -4.895 1.00 87.56 72 LEU A C 1
ATOM 548 O O . LEU A 1 72 ? 1.927 6.029 -3.879 1.00 87.56 72 LEU A O 1
ATOM 552 N N . SER A 1 73 ? 3.717 6.985 -4.823 1.00 86.25 73 SER A N 1
ATOM 553 C CA . SER A 1 73 ? 4.371 7.311 -3.550 1.00 86.25 73 SER A CA 1
ATOM 554 C C . SER A 1 73 ? 3.653 8.388 -2.740 1.00 86.25 73 SER A C 1
ATOM 556 O O . SER A 1 73 ? 3.741 8.375 -1.508 1.00 86.25 73 SER A O 1
ATOM 558 N N . CYS A 1 74 ? 2.895 9.264 -3.397 1.00 83.31 74 CYS A N 1
ATOM 559 C CA . CYS A 1 74 ? 2.078 10.280 -2.741 1.00 83.31 74 CYS A CA 1
ATOM 560 C C . CYS A 1 74 ? 0.770 9.708 -2.178 1.00 83.31 74 CYS A C 1
ATOM 562 O O . CYS A 1 74 ? 0.127 10.362 -1.362 1.00 83.31 74 CYS A O 1
ATOM 564 N N . LEU A 1 75 ? 0.393 8.484 -2.560 1.00 79.31 75 LEU A N 1
ATOM 565 C CA . LEU A 1 75 ? -0.881 7.896 -2.164 1.00 79.31 75 LEU A CA 1
ATOM 566 C C . LEU A 1 75 ? -0.824 7.293 -0.763 1.00 79.31 75 LEU A C 1
ATOM 568 O O . LEU A 1 75 ? 0.159 6.651 -0.358 1.00 79.31 75 LEU A O 1
ATOM 572 N N . THR A 1 76 ? -1.924 7.468 -0.040 1.00 76.56 76 THR A N 1
ATOM 573 C CA . THR A 1 76 ? -2.321 6.612 1.075 1.00 76.56 76 THR A CA 1
ATOM 574 C C . THR A 1 76 ? -3.161 5.481 0.504 1.00 76.56 76 THR A C 1
ATOM 576 O O . THR A 1 76 ? -4.228 5.737 -0.043 1.00 76.56 76 THR A O 1
ATOM 579 N N . VAL A 1 77 ? -2.667 4.248 0.594 1.00 77.50 77 VAL A N 1
ATOM 580 C CA . VAL A 1 77 ? -3.326 3.075 0.009 1.00 77.50 77 VAL A CA 1
ATOM 581 C C . VAL A 1 77 ? -3.661 2.100 1.132 1.00 77.50 77 VAL A C 1
ATOM 583 O O . VAL A 1 77 ? -2.773 1.782 1.929 1.00 77.50 77 VAL A O 1
ATOM 586 N N . SER A 1 78 ? -4.921 1.663 1.212 1.00 82.94 78 SER A N 1
ATOM 587 C CA . SER A 1 78 ? -5.357 0.647 2.177 1.00 82.94 78 SER A CA 1
ATOM 588 C C . SER A 1 78 ? -5.003 -0.763 1.699 1.00 82.94 78 SER A C 1
ATO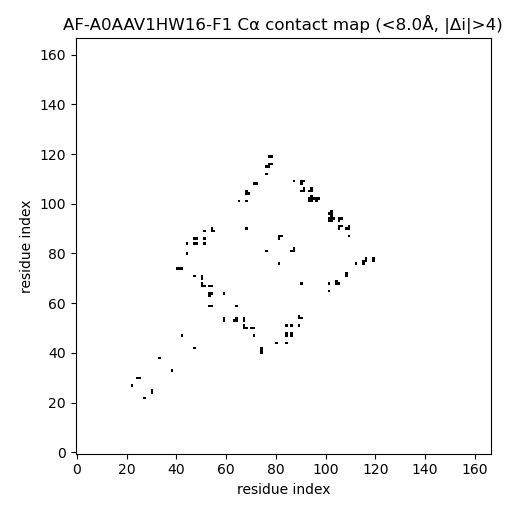M 590 O O . SER A 1 78 ? -4.684 -0.986 0.525 1.00 82.94 78 SER A O 1
ATOM 592 N N . LYS A 1 79 ? -5.090 -1.752 2.595 1.00 84.75 79 LYS A N 1
ATOM 593 C CA . LYS A 1 79 ? -4.945 -3.164 2.212 1.00 84.75 79 LYS A CA 1
ATOM 594 C C . LYS A 1 79 ? -5.939 -3.560 1.115 1.00 84.75 79 LYS A C 1
ATOM 596 O O . LYS A 1 79 ? -5.546 -4.240 0.169 1.00 84.75 79 LYS A O 1
ATOM 601 N N . ALA A 1 80 ? -7.194 -3.127 1.240 1.00 83.19 80 ALA A N 1
ATOM 602 C CA . ALA A 1 80 ? -8.250 -3.458 0.289 1.00 83.19 80 ALA A CA 1
ATOM 603 C C . ALA A 1 80 ? -7.935 -2.905 -1.109 1.00 83.19 80 ALA A C 1
ATOM 605 O O . ALA A 1 80 ? -8.028 -3.633 -2.093 1.00 83.19 80 ALA A O 1
ATOM 606 N N . ASP A 1 81 ? -7.457 -1.663 -1.194 1.00 83.75 81 ASP A N 1
ATOM 607 C CA . ASP A 1 81 ? -7.115 -1.034 -2.474 1.00 83.75 81 ASP A CA 1
ATOM 608 C C . ASP A 1 81 ? -5.944 -1.742 -3.171 1.00 83.75 81 ASP A C 1
ATOM 610 O O . ASP A 1 81 ? -5.951 -1.920 -4.392 1.00 83.75 81 ASP A O 1
ATOM 614 N N . LEU A 1 82 ? -4.935 -2.188 -2.409 1.00 86.06 82 LEU A N 1
ATOM 615 C CA . LEU A 1 82 ? -3.806 -2.951 -2.957 1.00 86.06 82 LEU A CA 1
ATOM 616 C C . LEU A 1 82 ? -4.239 -4.319 -3.494 1.00 86.06 82 LEU A C 1
ATOM 618 O O . LEU A 1 82 ? -3.697 -4.768 -4.506 1.00 86.06 82 LEU A O 1
ATOM 622 N N . GLU A 1 83 ? -5.194 -4.972 -2.829 1.00 86.81 83 GLU A N 1
ATOM 623 C CA . GLU A 1 83 ? -5.747 -6.266 -3.245 1.00 86.81 83 GLU A CA 1
ATOM 624 C C . GLU A 1 83 ? -6.632 -6.124 -4.490 1.00 86.81 83 GLU A C 1
ATOM 626 O O . GLU A 1 83 ? -6.492 -6.912 -5.423 1.00 86.81 83 GLU A O 1
ATOM 631 N N . VAL A 1 84 ? -7.472 -5.086 -4.551 1.00 85.94 84 VAL A N 1
ATOM 632 C CA . VAL A 1 84 ? -8.368 -4.819 -5.690 1.00 85.94 84 VAL A CA 1
ATOM 633 C C . VAL A 1 84 ? -7.587 -4.425 -6.942 1.00 85.94 84 VAL A C 1
ATOM 635 O O . VAL A 1 84 ? -7.839 -4.937 -8.030 1.00 85.94 84 VAL A O 1
ATOM 638 N N . THR A 1 85 ? -6.622 -3.515 -6.811 1.00 85.31 85 THR A N 1
ATOM 639 C CA . THR A 1 85 ? -5.887 -2.992 -7.974 1.00 85.31 85 THR A CA 1
ATOM 640 C C . THR A 1 85 ? -4.769 -3.931 -8.427 1.00 85.31 85 THR A C 1
ATOM 642 O O . THR A 1 85 ? -4.427 -3.981 -9.613 1.00 85.31 85 THR A O 1
ATOM 64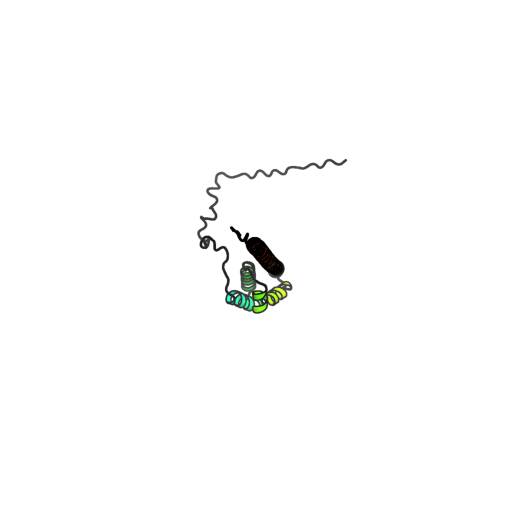5 N N . GLY A 1 86 ? -4.169 -4.688 -7.503 1.00 86.81 86 GLY A N 1
ATOM 646 C CA . GLY A 1 86 ? -3.011 -5.540 -7.775 1.00 86.81 86 GLY A CA 1
ATOM 647 C C . GLY A 1 86 ? -1.721 -4.765 -8.077 1.00 86.81 86 GLY A C 1
ATOM 648 O O . GLY A 1 86 ? -0.719 -5.372 -8.454 1.00 86.81 86 GLY A O 1
ATOM 649 N N . VAL A 1 87 ? -1.704 -3.439 -7.883 1.00 90.12 87 VAL A N 1
ATOM 650 C CA . VAL A 1 87 ? -0.549 -2.571 -8.189 1.00 90.12 87 VAL A CA 1
ATOM 651 C C . VAL A 1 87 ? 0.705 -2.955 -7.390 1.00 90.12 87 VAL A C 1
ATOM 653 O O . VAL A 1 87 ? 1.835 -2.793 -7.855 1.00 90.12 87 VAL A O 1
ATOM 656 N N . ALA A 1 88 ? 0.522 -3.551 -6.206 1.00 90.62 88 ALA A N 1
ATOM 657 C CA . ALA A 1 88 ? 1.609 -4.066 -5.375 1.00 90.62 88 ALA A CA 1
ATOM 658 C C . ALA A 1 88 ? 2.473 -5.106 -6.101 1.00 90.62 88 ALA A C 1
ATOM 660 O O . ALA A 1 88 ? 3.685 -5.168 -5.880 1.00 90.62 88 ALA A O 1
ATOM 661 N N . PHE A 1 89 ? 1.871 -5.917 -6.972 1.00 91.25 89 PHE A N 1
ATOM 662 C CA . PHE A 1 89 ? 2.594 -6.932 -7.726 1.00 91.25 89 PHE A CA 1
ATOM 663 C C . PHE A 1 89 ? 3.467 -6.304 -8.815 1.00 91.25 89 PHE A C 1
ATOM 665 O O . PHE A 1 89 ? 4.652 -6.631 -8.906 1.00 91.25 89 PHE A O 1
ATOM 672 N N . SER A 1 90 ? 2.918 -5.352 -9.570 1.00 91.44 90 SER A N 1
ATOM 673 C CA . SER A 1 90 ? 3.634 -4.609 -10.612 1.00 91.44 90 SER A CA 1
ATOM 674 C C . SER A 1 90 ? 4.826 -3.850 -10.022 1.00 91.44 90 SER A C 1
ATOM 676 O O . SER A 1 90 ? 5.963 -4.034 -10.456 1.00 91.44 90 SER A O 1
ATOM 678 N N . VAL A 1 91 ? 4.628 -3.123 -8.915 1.00 91.88 91 VAL A N 1
ATOM 679 C CA . VAL A 1 91 ? 5.729 -2.438 -8.209 1.00 91.88 91 VAL A CA 1
ATOM 680 C C . VAL A 1 91 ? 6.758 -3.430 -7.652 1.00 91.88 91 VAL A C 1
ATOM 682 O O . VAL A 1 91 ? 7.960 -3.165 -7.671 1.00 91.88 91 VAL A O 1
ATOM 685 N N . ARG A 1 92 ? 6.337 -4.616 -7.193 1.00 93.12 92 ARG A N 1
ATOM 686 C CA . ARG A 1 92 ? 7.273 -5.648 -6.720 1.00 93.12 92 ARG A CA 1
ATOM 687 C C . ARG A 1 92 ? 8.172 -6.174 -7.841 1.00 93.12 92 ARG A C 1
ATOM 689 O O . ARG A 1 92 ? 9.338 -6.450 -7.555 1.00 93.12 92 ARG A O 1
ATOM 696 N N . LYS A 1 93 ? 7.676 -6.299 -9.078 1.00 91.44 93 LYS A N 1
ATOM 697 C CA . LYS A 1 93 ? 8.508 -6.667 -10.240 1.00 91.44 93 LYS A CA 1
ATOM 698 C C . LYS A 1 93 ? 9.591 -5.621 -10.496 1.00 91.44 93 LYS A C 1
ATOM 700 O O . LYS A 1 93 ? 10.749 -5.984 -10.679 1.00 91.44 93 LYS A O 1
ATOM 705 N N . LEU A 1 94 ? 9.240 -4.339 -10.390 1.00 90.19 94 LEU A N 1
ATOM 706 C CA . LEU A 1 94 ? 10.159 -3.215 -10.601 1.00 90.19 94 LEU A CA 1
ATOM 707 C C . LEU A 1 94 ? 11.309 -3.156 -9.588 1.00 90.19 94 LEU A C 1
ATOM 709 O O . LEU A 1 94 ? 12.331 -2.537 -9.850 1.00 90.19 94 LEU A O 1
ATOM 713 N N . ARG A 1 95 ? 11.234 -3.877 -8.464 1.00 91.62 95 ARG A N 1
ATOM 714 C CA . ARG A 1 95 ? 12.388 -4.041 -7.558 1.00 91.62 95 ARG A CA 1
ATOM 715 C C . ARG A 1 95 ? 13.548 -4.827 -8.177 1.00 91.62 95 ARG A C 1
ATOM 717 O O . ARG A 1 95 ? 14.636 -4.838 -7.608 1.00 91.62 95 ARG A O 1
ATOM 724 N N . LYS A 1 96 ? 13.314 -5.517 -9.292 1.00 90.12 96 LYS A N 1
ATOM 725 C CA . LYS A 1 96 ? 14.332 -6.240 -10.061 1.00 90.12 96 LYS A CA 1
ATOM 726 C C . LYS A 1 96 ? 14.733 -5.499 -11.342 1.00 90.12 96 LYS A C 1
ATOM 728 O O . LYS A 1 96 ? 15.407 -6.093 -12.173 1.00 90.12 96 LYS A O 1
ATOM 733 N N . SER A 1 97 ? 14.296 -4.251 -11.528 1.00 87.88 97 SER A N 1
ATOM 734 C CA . SER A 1 97 ? 14.688 -3.461 -12.695 1.00 87.88 97 SER A CA 1
ATOM 735 C C . SER A 1 97 ? 16.191 -3.190 -12.692 1.00 87.88 97 SER A C 1
ATOM 737 O O . SER A 1 97 ? 16.766 -2.954 -11.631 1.00 87.88 97 SER A O 1
ATOM 739 N N . GLU A 1 98 ? 16.795 -3.104 -13.874 1.00 88.94 98 GLU A N 1
ATOM 740 C CA . GLU A 1 98 ? 18.201 -2.702 -14.038 1.00 88.94 98 GLU A CA 1
ATOM 741 C C . GLU A 1 98 ? 18.445 -1.247 -13.598 1.00 88.94 98 GLU A C 1
ATOM 743 O O . GLU A 1 98 ? 19.531 -0.884 -13.148 1.00 88.94 98 GLU A O 1
ATOM 748 N N . HIS A 1 99 ? 17.409 -0.406 -13.657 1.00 90.19 99 HIS A N 1
ATOM 749 C CA . HIS A 1 99 ? 17.479 0.983 -13.218 1.00 90.19 99 HIS A CA 1
ATOM 750 C C . HIS A 1 99 ? 17.449 1.104 -11.687 1.00 90.19 99 HIS A C 1
ATOM 752 O O . HIS A 1 99 ? 16.420 0.880 -11.044 1.00 90.19 99 HIS A O 1
ATOM 758 N N . LEU A 1 100 ? 18.569 1.546 -11.107 1.00 91.38 100 LEU A N 1
ATOM 759 C CA . LEU A 1 100 ? 18.740 1.695 -9.655 1.00 91.38 100 LEU A CA 1
ATOM 760 C C . LEU A 1 100 ? 17.728 2.655 -9.014 1.00 91.38 100 LEU A C 1
ATOM 762 O O . LEU A 1 100 ? 17.264 2.414 -7.898 1.00 91.38 100 LEU A O 1
ATOM 766 N N . GLU A 1 101 ? 17.360 3.744 -9.697 1.00 90.88 101 GLU A N 1
ATOM 767 C CA . GLU A 1 101 ? 16.407 4.710 -9.140 1.00 90.88 101 GLU A CA 1
ATOM 768 C C . GLU A 1 101 ? 14.992 4.120 -9.043 1.00 90.88 101 GLU A C 1
ATOM 770 O O . GLU A 1 101 ? 14.361 4.234 -7.987 1.00 90.88 101 GLU A O 1
ATOM 775 N N . ILE A 1 102 ? 14.539 3.411 -10.085 1.00 91.50 102 ILE A N 1
ATOM 776 C CA . ILE A 1 102 ? 13.275 2.659 -10.074 1.00 91.50 102 ILE A CA 1
ATOM 777 C C . ILE A 1 102 ? 13.294 1.638 -8.944 1.00 91.50 102 ILE A C 1
ATOM 779 O O . ILE A 1 102 ? 12.375 1.609 -8.126 1.00 91.50 102 ILE A O 1
ATOM 783 N N . GLN A 1 103 ? 14.359 0.841 -8.851 1.00 93.94 103 GLN A N 1
ATOM 784 C CA . GLN A 1 103 ? 14.496 -0.180 -7.819 1.00 93.94 103 GLN A CA 1
ATOM 785 C C . GLN A 1 103 ? 14.402 0.417 -6.408 1.00 93.94 103 GLN A C 1
ATOM 787 O O . GLN A 1 103 ? 13.721 -0.142 -5.536 1.00 93.94 103 GLN A O 1
ATOM 792 N N . ARG A 1 104 ? 15.065 1.558 -6.177 1.00 93.81 104 ARG A N 1
ATOM 793 C CA . ARG A 1 104 ? 15.043 2.274 -4.897 1.00 93.81 104 ARG A CA 1
ATOM 794 C C . ARG A 1 104 ? 13.637 2.761 -4.561 1.00 93.81 104 ARG A C 1
ATOM 796 O O . ARG A 1 104 ? 13.155 2.505 -3.458 1.00 93.81 104 ARG A O 1
ATOM 803 N N . ILE A 1 105 ? 12.972 3.438 -5.498 1.00 92.38 105 ILE A N 1
ATOM 804 C CA . ILE A 1 105 ? 11.624 3.979 -5.280 1.00 92.38 105 ILE A CA 1
ATOM 805 C C . ILE A 1 105 ? 10.625 2.841 -5.068 1.00 92.38 105 ILE A C 1
ATOM 807 O O . ILE A 1 105 ? 9.875 2.871 -4.096 1.00 92.38 105 ILE A O 1
ATOM 811 N N . ALA A 1 106 ? 10.660 1.806 -5.907 1.00 93.19 106 ALA A N 1
ATOM 812 C CA . ALA A 1 106 ? 9.791 0.641 -5.789 1.00 93.19 106 ALA A CA 1
ATOM 813 C C . ALA A 1 106 ? 9.980 -0.086 -4.448 1.00 93.19 106 ALA A C 1
ATOM 815 O O . ALA A 1 106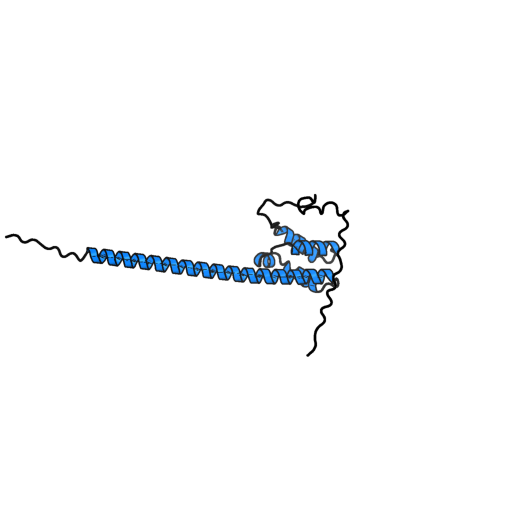 ? 9.002 -0.478 -3.813 1.00 93.19 106 ALA A O 1
ATOM 816 N N . SER A 1 107 ? 11.220 -0.234 -3.971 1.00 93.88 107 SER A N 1
ATOM 817 C CA . SER A 1 107 ? 11.490 -0.858 -2.667 1.00 93.88 107 SER A CA 1
ATOM 818 C C . SER A 1 107 ? 10.941 -0.017 -1.514 1.00 93.88 107 SER A C 1
ATOM 820 O O . SER A 1 107 ? 10.201 -0.538 -0.679 1.00 93.88 107 SER A O 1
ATOM 822 N N . ASN A 1 108 ? 11.208 1.292 -1.523 1.00 93.50 108 ASN A N 1
ATOM 823 C CA . ASN A 1 108 ? 10.681 2.216 -0.518 1.00 93.50 108 ASN A CA 1
ATOM 824 C C . ASN A 1 108 ? 9.149 2.231 -0.498 1.00 93.50 108 ASN A C 1
ATOM 826 O O . ASN A 1 108 ? 8.545 2.273 0.574 1.00 93.50 108 ASN A O 1
ATOM 830 N N . LEU A 1 109 ? 8.524 2.177 -1.675 1.00 92.81 109 LEU A N 1
ATOM 831 C CA . LEU A 1 109 ? 7.077 2.182 -1.830 1.00 92.81 109 LEU A CA 1
ATOM 832 C C . LEU A 1 109 ? 6.444 0.907 -1.265 1.00 92.81 109 LEU A C 1
ATOM 834 O O . LEU A 1 109 ? 5.503 0.982 -0.478 1.00 92.81 109 LEU A O 1
ATOM 838 N N . ILE A 1 110 ? 7.013 -0.258 -1.580 1.00 93.44 110 ILE A N 1
ATOM 839 C CA . ILE A 1 110 ? 6.563 -1.536 -1.019 1.00 93.44 110 ILE A CA 1
ATOM 840 C C . ILE A 1 110 ? 6.694 -1.543 0.505 1.00 93.44 110 ILE A C 1
ATOM 842 O O . ILE A 1 110 ? 5.777 -1.984 1.197 1.00 93.44 110 ILE A O 1
ATOM 846 N N . ASP A 1 111 ? 7.798 -1.042 1.054 1.00 92.69 111 ASP A N 1
ATOM 847 C CA . ASP A 1 111 ? 7.975 -1.007 2.506 1.00 92.69 111 ASP A CA 1
ATOM 848 C C . ASP A 1 111 ? 7.060 0.025 3.181 1.00 92.69 111 ASP A C 1
ATOM 850 O O . ASP A 1 111 ? 6.567 -0.226 4.283 1.00 92.69 111 ASP A O 1
ATOM 854 N N . LYS A 1 112 ? 6.752 1.144 2.508 1.00 91.38 112 LYS A N 1
ATOM 855 C CA . LYS A 1 112 ? 5.715 2.096 2.940 1.00 91.38 112 LYS A CA 1
ATOM 856 C C . LYS A 1 112 ? 4.353 1.405 3.024 1.00 91.38 112 LYS A C 1
ATOM 858 O O . LYS A 1 112 ? 3.699 1.497 4.059 1.00 91.38 112 LYS A O 1
ATOM 863 N N . TRP A 1 113 ? 3.949 0.687 1.979 1.00 92.06 113 TRP A N 1
ATOM 864 C CA . TRP A 1 113 ? 2.666 -0.017 1.941 1.00 92.06 113 TRP A CA 1
ATOM 865 C C . TRP A 1 113 ? 2.578 -1.138 2.973 1.00 92.06 113 TRP A C 1
ATOM 867 O O . TRP A 1 113 ? 1.567 -1.247 3.655 1.00 92.06 113 TRP A O 1
ATOM 877 N N . LYS A 1 114 ? 3.648 -1.914 3.187 1.00 90.88 114 LYS A N 1
ATOM 878 C CA . LYS A 1 114 ? 3.681 -2.907 4.274 1.00 90.88 114 LYS A CA 1
ATOM 879 C C . LYS A 1 114 ? 3.447 -2.268 5.641 1.00 90.88 114 LYS A C 1
ATOM 881 O O . LYS A 1 114 ? 2.646 -2.781 6.415 1.00 90.88 114 LYS A O 1
ATOM 886 N N . ARG A 1 115 ? 4.135 -1.157 5.940 1.00 90.44 115 ARG A N 1
ATOM 887 C CA . ARG A 1 115 ? 3.947 -0.426 7.204 1.00 90.44 115 ARG A CA 1
ATOM 888 C C . ARG A 1 115 ? 2.518 0.094 7.343 1.00 90.44 115 ARG A C 1
ATOM 890 O O . ARG A 1 115 ? 1.936 -0.060 8.410 1.00 90.44 115 ARG A O 1
ATOM 897 N N . ALA A 1 116 ? 1.950 0.646 6.271 1.00 87.75 116 ALA A N 1
ATOM 898 C CA . ALA A 1 116 ? 0.571 1.124 6.261 1.00 87.75 116 ALA A CA 1
ATOM 899 C C . ALA A 1 116 ? -0.429 -0.008 6.547 1.00 87.75 116 ALA A C 1
ATOM 901 O O . ALA A 1 116 ? -1.253 0.128 7.441 1.00 87.75 116 ALA A O 1
ATOM 902 N N . VAL A 1 117 ? -0.293 -1.157 5.877 1.00 88.88 117 VAL A N 1
ATOM 903 C CA . VAL A 1 117 ? -1.169 -2.326 6.075 1.00 88.88 117 VAL A CA 1
ATOM 904 C C . VAL A 1 117 ? -1.059 -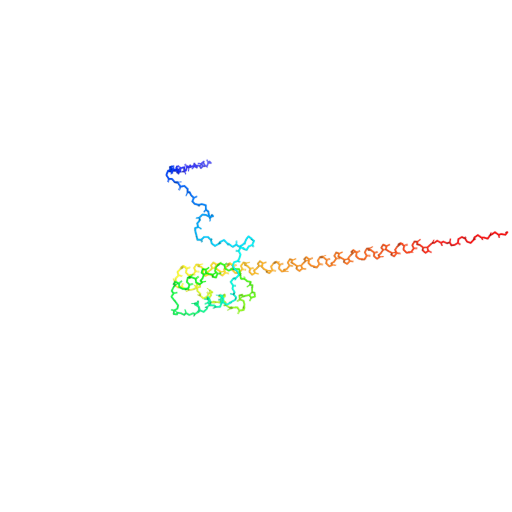2.900 7.492 1.00 88.88 117 VAL A C 1
ATOM 906 O O . VAL A 1 117 ? -2.059 -3.305 8.083 1.00 88.88 117 VAL A O 1
ATOM 909 N N . LEU A 1 118 ? 0.149 -2.947 8.063 1.00 89.56 118 LEU A N 1
ATOM 910 C CA . LEU A 1 118 ? 0.337 -3.389 9.448 1.00 89.56 118 LEU A CA 1
ATOM 911 C C . LEU A 1 118 ? -0.313 -2.418 10.440 1.00 89.56 118 LEU A C 1
ATOM 913 O O . LEU A 1 118 ? -1.039 -2.859 11.328 1.00 89.56 118 LEU A O 1
ATOM 917 N N . SER A 1 119 ? -0.110 -1.115 10.242 1.00 89.12 119 SER A N 1
ATOM 918 C CA . SER A 1 119 ? -0.718 -0.071 11.069 1.00 89.12 119 SER A CA 1
ATOM 919 C C . SER A 1 119 ? -2.248 -0.089 10.981 1.00 89.12 119 SER A C 1
ATOM 921 O O . SER A 1 119 ? -2.921 -0.021 12.007 1.00 89.12 119 SER A O 1
ATOM 923 N N . GLU A 1 120 ? -2.806 -0.271 9.783 1.00 88.00 120 GLU A N 1
ATOM 924 C CA . GLU A 1 120 ? -4.246 -0.426 9.562 1.00 88.00 120 GLU A CA 1
ATO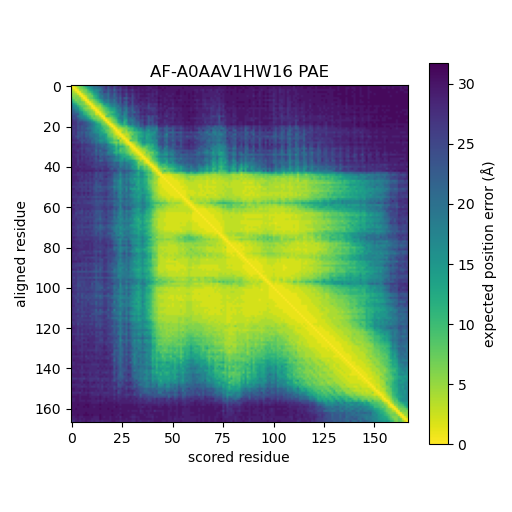M 925 C C . GLU A 1 120 ? -4.800 -1.633 10.335 1.00 88.00 120 GLU A C 1
ATOM 927 O O . GLU A 1 120 ? -5.806 -1.530 11.037 1.00 88.00 120 GLU A O 1
ATOM 932 N N . ARG A 1 121 ? -4.102 -2.776 10.290 1.00 88.94 121 ARG A N 1
ATOM 933 C CA . ARG A 1 121 ? -4.492 -3.978 11.040 1.00 88.94 121 ARG A CA 1
ATOM 934 C C . ARG A 1 121 ? -4.499 -3.744 12.551 1.00 88.94 121 ARG A C 1
ATOM 936 O O . ARG A 1 121 ? -5.382 -4.254 13.240 1.00 88.94 121 ARG A O 1
ATOM 943 N N . GLU A 1 122 ? -3.507 -3.037 13.079 1.00 90.19 122 GLU A N 1
ATOM 944 C CA . GLU A 1 122 ? -3.436 -2.698 14.504 1.00 90.19 122 GLU A CA 1
ATOM 945 C C . GLU A 1 122 ? -4.550 -1.730 14.909 1.00 90.19 122 GLU A C 1
ATOM 947 O O . GLU A 1 122 ? -5.211 -1.954 15.923 1.00 90.19 122 GLU A O 1
ATOM 952 N N . ALA A 1 123 ? -4.833 -0.721 14.083 1.00 88.81 123 ALA A N 1
ATOM 953 C CA . ALA A 1 123 ? -5.933 0.209 14.309 1.00 88.81 123 ALA A CA 1
ATOM 954 C C . ALA A 1 123 ? -7.284 -0.520 14.380 1.00 88.81 123 ALA A C 1
ATOM 956 O O . ALA A 1 123 ? -8.040 -0.321 15.331 1.00 88.81 123 ALA A O 1
ATOM 957 N N . LEU A 1 124 ? -7.556 -1.433 13.442 1.00 88.81 124 LEU A N 1
ATOM 958 C CA . LEU A 1 124 ? -8.785 -2.232 13.438 1.00 88.81 124 LEU A CA 1
ATOM 959 C C . LEU A 1 124 ? -8.918 -3.112 14.690 1.00 88.81 124 LEU A C 1
ATOM 961 O O . LEU A 1 124 ? -10.003 -3.205 15.267 1.00 88.81 124 LEU A O 1
ATOM 965 N N . LYS A 1 125 ? -7.820 -3.721 15.156 1.00 91.75 125 LYS A N 1
ATOM 966 C CA . LYS A 1 125 ? -7.813 -4.489 16.414 1.00 91.75 125 LYS A CA 1
ATOM 967 C C . LYS A 1 125 ? -8.122 -3.606 17.620 1.00 91.75 125 LYS A C 1
ATOM 969 O O . LYS A 1 125 ? -8.943 -3.983 18.450 1.00 91.75 125 LYS A O 1
ATOM 974 N N . ASN A 1 126 ? -7.495 -2.436 17.707 1.00 91.19 126 ASN A N 1
ATOM 975 C CA . ASN A 1 126 ? -7.702 -1.510 18.819 1.00 91.19 126 ASN A CA 1
ATOM 976 C C . ASN A 1 126 ? -9.143 -0.989 18.856 1.00 91.19 126 ASN A C 1
ATOM 978 O O . ASN A 1 126 ? -9.740 -0.919 19.928 1.00 91.19 126 ASN A O 1
ATOM 982 N N . ILE A 1 127 ? -9.730 -0.701 17.689 1.00 91.75 127 ILE A N 1
ATOM 983 C CA . ILE A 1 127 ? -11.142 -0.319 17.566 1.00 91.75 127 ILE A CA 1
ATOM 984 C C . ILE A 1 127 ? -12.050 -1.448 18.070 1.00 91.75 127 ILE A C 1
ATOM 986 O O . ILE A 1 127 ? -12.962 -1.191 18.854 1.00 91.75 127 ILE A O 1
ATOM 990 N N . ALA A 1 128 ? -11.787 -2.699 17.680 1.00 92.50 128 ALA A N 1
ATOM 991 C CA . ALA A 1 128 ? -12.574 -3.844 18.136 1.00 92.50 128 ALA A CA 1
ATOM 992 C C . ALA A 1 128 ? -12.493 -4.039 19.663 1.00 92.50 128 ALA A C 1
ATOM 994 O O . ALA A 1 128 ? -13.518 -4.244 20.317 1.00 92.50 128 ALA A O 1
ATOM 995 N N . ILE A 1 129 ? -11.295 -3.908 20.243 1.00 92.81 129 ILE A N 1
ATOM 996 C CA . ILE A 1 129 ? -11.084 -3.994 21.697 1.00 92.81 129 ILE A CA 1
ATOM 997 C C . ILE A 1 129 ? -11.843 -2.874 22.419 1.00 92.81 129 ILE A C 1
ATOM 999 O O . ILE A 1 129 ? -12.555 -3.140 23.388 1.00 92.81 129 ILE A O 1
ATOM 1003 N N . ALA A 1 130 ? -11.745 -1.634 21.932 1.00 93.00 130 ALA A N 1
ATOM 1004 C CA . ALA A 1 130 ? -12.444 -0.494 22.518 1.00 93.00 130 ALA A CA 1
ATOM 1005 C C . ALA A 1 130 ? -13.971 -0.675 22.478 1.00 93.00 130 ALA A C 1
ATOM 1007 O O . ALA A 1 130 ? -14.652 -0.438 23.477 1.00 93.00 130 ALA A O 1
ATOM 1008 N N . GLN A 1 131 ? -14.515 -1.169 21.360 1.00 90.50 131 GLN A N 1
ATOM 1009 C CA . GLN A 1 131 ? -15.945 -1.469 21.241 1.00 90.50 131 GLN A CA 1
ATOM 1010 C C . GLN A 1 131 ? -16.388 -2.570 22.214 1.00 90.50 131 GLN A C 1
ATOM 1012 O O . GLN A 1 131 ? -17.460 -2.470 22.815 1.00 90.50 131 GLN A O 1
ATOM 1017 N N . GLN A 1 132 ? -15.572 -3.607 22.411 1.00 91.38 132 GLN A N 1
ATOM 1018 C CA . GLN A 1 132 ? -15.879 -4.674 23.363 1.00 91.38 132 GLN A CA 1
ATOM 1019 C C . GLN A 1 132 ? -15.887 -4.163 24.812 1.00 91.38 132 GLN A C 1
ATOM 1021 O O . GLN A 1 132 ? -16.816 -4.468 25.563 1.00 91.38 132 GLN A O 1
ATOM 1026 N N . GLN A 1 133 ? -14.903 -3.344 25.194 1.00 91.19 133 GLN A N 1
ATOM 1027 C CA . GLN A 1 133 ? -14.835 -2.738 26.529 1.00 91.19 133 GLN A CA 1
ATOM 1028 C C . GLN A 1 133 ? -16.022 -1.804 26.795 1.00 91.19 133 GLN A C 1
ATOM 1030 O O . GLN A 1 133 ? -16.603 -1.836 27.882 1.00 91.19 133 GLN A O 1
ATOM 1035 N N . GLN A 1 134 ? -16.443 -1.018 25.798 1.00 90.94 134 GLN A N 1
ATOM 1036 C CA . GLN A 1 134 ? -17.631 -0.168 25.920 1.00 90.94 134 GLN A CA 1
ATOM 1037 C C . GLN A 1 134 ? -18.902 -0.988 26.171 1.00 90.94 134 GLN A C 1
ATOM 1039 O O . GLN A 1 134 ? -19.676 -0.651 27.068 1.00 90.94 134 GLN A O 1
ATOM 1044 N N . ARG A 1 135 ? -19.097 -2.100 25.449 1.00 91.75 135 ARG A N 1
ATOM 1045 C CA . ARG A 1 135 ? -20.257 -2.990 25.646 1.00 91.75 135 ARG A CA 1
ATOM 1046 C C . ARG A 1 135 ? -20.280 -3.618 27.042 1.00 91.75 135 ARG A C 1
ATOM 1048 O O . ARG A 1 135 ? -21.327 -3.634 27.686 1.00 91.75 135 ARG A O 1
ATOM 1055 N N . GLN A 1 136 ? -19.132 -4.080 27.540 1.00 90.56 136 GLN A N 1
ATOM 1056 C CA . GLN A 1 136 ? -19.027 -4.643 28.894 1.00 90.56 136 GLN A CA 1
ATOM 1057 C C . GLN A 1 136 ? -19.346 -3.596 29.970 1.00 90.56 136 GLN A C 1
ATOM 1059 O O . GLN A 1 136 ? -20.134 -3.864 30.879 1.00 90.56 136 GLN A O 1
ATOM 1064 N N . SER A 1 137 ? -18.815 -2.382 29.821 1.00 90.69 137 SER A N 1
ATOM 1065 C CA . SER A 1 137 ? -19.055 -1.268 30.748 1.00 90.69 137 SER A CA 1
ATOM 1066 C C . SER A 1 137 ? -20.539 -0.886 30.825 1.00 90.69 137 SER A C 1
ATOM 1068 O O . SER A 1 137 ? -21.085 -0.735 31.918 1.00 90.69 137 SER A O 1
ATOM 1070 N N . GLN A 1 138 ? -21.215 -0.787 29.675 1.00 90.75 138 GLN A N 1
ATOM 1071 C CA . GLN A 1 138 ? -22.651 -0.487 29.619 1.00 90.75 138 GLN A CA 1
ATOM 1072 C C . GLN A 1 138 ? -23.493 -1.593 30.273 1.00 90.75 138 GLN A C 1
ATOM 1074 O O . GLN A 1 138 ? -24.415 -1.293 31.031 1.00 90.75 138 GLN A O 1
ATOM 1079 N N . SER A 1 139 ? -23.146 -2.866 30.048 1.00 89.25 139 SER A N 1
ATOM 1080 C CA . SER A 1 139 ? -23.862 -3.996 30.656 1.00 89.25 139 SER A CA 1
ATOM 1081 C C . SER A 1 139 ? -23.736 -4.031 32.187 1.00 89.25 139 SER A C 1
ATOM 1083 O O . SER A 1 139 ? -24.737 -4.210 32.880 1.00 89.25 139 SER A O 1
ATOM 1085 N N . GLN A 1 140 ? -22.546 -3.756 32.741 1.00 89.00 140 GLN A N 1
ATOM 1086 C CA . GLN A 1 140 ? -22.353 -3.689 34.196 1.00 89.00 140 GLN A CA 1
ATOM 1087 C C . GLN A 1 140 ? -23.104 -2.513 34.827 1.00 89.00 140 GLN A C 1
ATOM 1089 O O . GLN A 1 140 ? -23.650 -2.643 35.924 1.00 89.00 140 GLN A O 1
ATOM 1094 N N . GLN A 1 141 ? -23.155 -1.362 34.151 1.00 88.25 141 GLN A N 1
ATOM 1095 C CA . GLN A 1 141 ? -23.923 -0.215 34.636 1.00 88.25 141 GLN A CA 1
ATOM 1096 C C . GLN A 1 141 ? -25.427 -0.509 34.671 1.00 88.25 141 GLN A C 1
ATOM 1098 O O . GLN A 1 141 ? -26.085 -0.146 35.645 1.00 88.25 141 GLN A O 1
ATOM 1103 N N . GLN A 1 142 ? -25.964 -1.207 33.665 1.00 88.50 142 GLN A N 1
ATOM 1104 C CA . GLN A 1 142 ? -27.372 -1.614 33.650 1.00 88.50 142 GLN A CA 1
ATOM 1105 C C . GLN A 1 142 ? -27.696 -2.603 34.776 1.00 88.50 142 GLN A C 1
ATOM 1107 O O . GLN A 1 142 ? -28.668 -2.388 35.499 1.00 88.50 142 GLN A O 1
ATOM 1112 N N . GLN A 1 143 ? -26.848 -3.615 34.997 1.00 89.25 143 GLN A N 1
ATOM 1113 C CA . GLN A 1 143 ? -27.020 -4.566 36.104 1.00 89.25 143 GLN A CA 1
ATOM 1114 C C . GLN A 1 143 ? -26.980 -3.870 37.470 1.00 89.25 143 GLN A C 1
ATOM 1116 O O . GLN A 1 143 ? -27.826 -4.129 38.321 1.00 89.25 143 GLN A O 1
ATOM 1121 N N . ARG A 1 144 ? -26.054 -2.922 37.675 1.00 88.56 144 ARG A N 1
ATOM 1122 C CA . ARG A 1 144 ? -26.000 -2.124 38.913 1.00 88.56 144 ARG A CA 1
ATOM 1123 C C . ARG A 1 144 ? -27.267 -1.299 39.138 1.00 88.56 144 ARG A C 1
ATOM 1125 O O . ARG A 1 144 ? -27.717 -1.180 40.273 1.00 88.56 144 ARG A O 1
ATOM 1132 N N . GLN A 1 145 ? -27.843 -0.726 38.081 1.00 88.38 145 GLN A N 1
ATOM 1133 C CA . GLN A 1 145 ? -29.095 0.026 38.187 1.00 88.38 145 GLN A CA 1
ATOM 1134 C C . GLN A 1 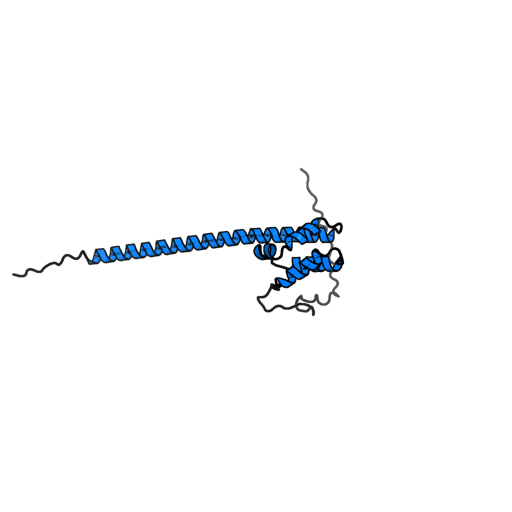145 ? -30.309 -0.872 38.451 1.00 88.38 145 GLN A C 1
ATOM 1136 O O . GLN A 1 145 ? -31.222 -0.435 39.146 1.00 88.38 145 GLN A O 1
ATOM 1141 N N . GLN A 1 146 ? -30.337 -2.093 37.908 1.00 85.38 146 GLN A N 1
ATOM 1142 C CA . GLN A 1 146 ? -31.382 -3.079 38.205 1.00 85.38 146 GLN A CA 1
ATOM 1143 C C . GLN A 1 146 ? -31.301 -3.533 39.661 1.00 85.38 146 GLN A C 1
ATOM 1145 O O . GLN A 1 146 ? -32.276 -3.370 40.384 1.00 85.38 146 GLN A O 1
ATOM 1150 N N . HIS A 1 147 ? -30.118 -3.942 40.130 1.00 84.31 147 HIS A N 1
ATOM 1151 C CA . HIS A 1 147 ? -29.912 -4.318 41.531 1.00 84.31 147 HIS A CA 1
ATOM 1152 C C . HIS A 1 147 ? -30.293 -3.196 42.504 1.00 84.31 147 HIS A C 1
ATOM 1154 O O . HIS A 1 147 ? -30.901 -3.449 43.541 1.00 84.31 147 HIS A O 1
ATOM 1160 N N . LYS A 1 148 ? -29.957 -1.940 42.172 1.00 87.62 148 LYS A N 1
ATOM 1161 C CA . LYS A 1 148 ? -30.339 -0.788 42.998 1.00 87.62 148 LYS A CA 1
ATOM 1162 C C . LYS A 1 148 ? -31.861 -0.611 43.052 1.00 87.62 148 LYS A C 1
ATOM 1164 O O . LYS A 1 148 ? -32.394 -0.400 44.135 1.00 87.62 148 LYS A O 1
ATOM 1169 N N . ARG A 1 149 ? -32.549 -0.739 41.910 1.00 80.25 149 ARG A N 1
ATOM 1170 C CA . ARG A 1 149 ? -34.016 -0.659 41.830 1.00 80.25 149 ARG A CA 1
ATOM 1171 C C . ARG A 1 149 ? -34.700 -1.796 42.585 1.00 80.25 149 ARG A C 1
ATOM 1173 O O . ARG A 1 149 ? -35.654 -1.541 43.310 1.00 80.25 149 ARG A O 1
ATOM 1180 N N . GLU A 1 150 ? -34.210 -3.024 42.460 1.00 79.75 150 GLU A N 1
ATOM 1181 C CA . GLU A 1 150 ? -34.739 -4.186 43.188 1.00 79.75 150 GLU A CA 1
ATOM 1182 C C . GLU A 1 150 ? -34.612 -4.003 44.704 1.00 79.75 150 GLU A C 1
ATOM 1184 O O . GLU A 1 150 ? -35.566 -4.246 45.439 1.00 79.75 150 GLU A O 1
ATOM 1189 N N . HIS A 1 151 ? -33.472 -3.488 45.174 1.00 76.12 151 HIS A N 1
ATOM 1190 C CA . HIS A 1 151 ? -33.252 -3.236 46.597 1.00 76.12 151 HIS A CA 1
ATOM 1191 C C . HIS A 1 151 ? -34.124 -2.088 47.146 1.00 76.12 151 HIS A C 1
ATOM 1193 O O . HIS A 1 151 ? -34.583 -2.156 48.288 1.00 76.12 151 HIS A O 1
ATOM 1199 N N . GLU A 1 152 ? -34.381 -1.041 46.352 1.00 74.75 152 GLU A N 1
ATOM 1200 C CA . GLU A 1 152 ? -35.339 0.026 46.695 1.00 74.75 152 GLU A CA 1
ATOM 1201 C C . GLU A 1 152 ? -36.779 -0.506 46.763 1.00 74.75 152 GLU A C 1
ATOM 1203 O O . GLU A 1 152 ? -37.511 -0.183 47.695 1.00 74.75 152 GLU A O 1
ATOM 1208 N N . SER A 1 153 ? -37.159 -1.373 45.820 1.00 73.38 153 SER A N 1
ATOM 1209 C CA . SER A 1 153 ? -38.499 -1.977 45.744 1.00 73.38 153 SER A CA 1
ATOM 1210 C C . SER A 1 153 ? -38.776 -2.887 46.945 1.00 73.38 153 SER A C 1
ATOM 1212 O O . SER A 1 153 ? -39.803 -2.748 47.603 1.00 73.38 153 SER A O 1
ATOM 1214 N N . ALA A 1 154 ? -37.820 -3.755 47.293 1.00 71.69 154 ALA A N 1
ATOM 1215 C CA . ALA A 1 154 ? -37.930 -4.659 48.440 1.00 71.69 154 ALA A CA 1
ATOM 1216 C C . ALA A 1 154 ? -38.007 -3.918 49.790 1.00 71.69 154 ALA A C 1
ATOM 1218 O O . ALA A 1 154 ? -38.612 -4.413 50.737 1.00 71.69 154 ALA A O 1
ATOM 1219 N N . SER A 1 155 ? -37.423 -2.717 49.884 1.00 63.22 155 SER A N 1
ATOM 1220 C CA . SER A 1 155 ? -37.474 -1.899 51.106 1.00 63.22 155 SER A CA 1
ATOM 1221 C C . SER A 1 155 ? -38.827 -1.197 51.296 1.00 63.22 155 SER A C 1
ATOM 1223 O O . SER A 1 155 ? -39.168 -0.817 52.413 1.00 63.22 155 SER A O 1
ATOM 1225 N N . LEU A 1 156 ? -39.604 -1.018 50.221 1.00 59.59 156 LEU A N 1
ATOM 1226 C CA . LEU A 1 156 ? -40.948 -0.430 50.266 1.00 59.59 156 LEU A CA 1
ATOM 1227 C C . LEU A 1 156 ? -42.031 -1.467 50.611 1.00 59.59 156 LEU A C 1
ATOM 1229 O O . LEU A 1 156 ? -43.048 -1.101 51.193 1.00 59.59 156 LEU A O 1
ATOM 1233 N N . GLU A 1 157 ? -41.807 -2.751 50.316 1.00 59.12 157 GLU A N 1
ATOM 1234 C CA . GLU A 1 157 ? -42.721 -3.849 50.678 1.00 59.12 157 GLU A CA 1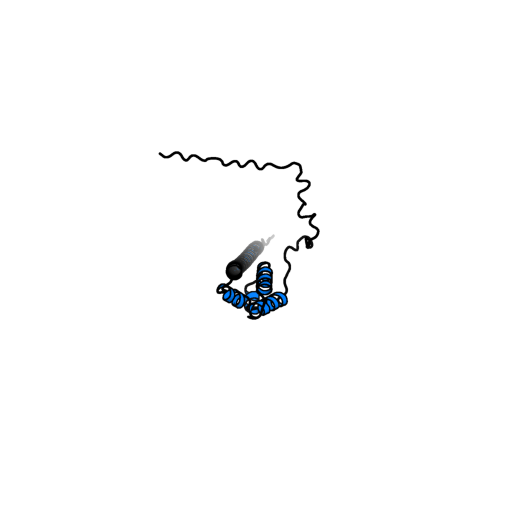
ATOM 1235 C C . GLU A 1 157 ? -42.613 -4.291 52.150 1.00 59.12 157 GLU A C 1
ATOM 1237 O O . GLU A 1 157 ? -43.506 -4.965 52.657 1.00 59.12 157 GLU A O 1
ATOM 1242 N N . SER A 1 158 ? -41.559 -3.899 52.876 1.00 52.03 158 SER A N 1
ATOM 1243 C CA . SER A 1 158 ? -41.325 -4.336 54.261 1.00 52.03 158 SER A CA 1
ATOM 1244 C C . SER A 1 158 ? -41.932 -3.425 55.337 1.00 52.03 158 SER A C 1
ATOM 1246 O O . SER A 1 158 ? -41.452 -3.437 56.471 1.00 52.03 158 SER A O 1
ATOM 1248 N N . VAL A 1 159 ? -42.945 -2.610 55.024 1.00 53.91 159 VAL A N 1
ATOM 1249 C CA . VAL A 1 159 ? -43.661 -1.821 56.041 1.00 53.91 159 VAL A CA 1
ATOM 1250 C C . VAL A 1 159 ? -44.805 -2.677 56.600 1.00 53.91 159 VAL A C 1
ATOM 1252 O O . VAL A 1 159 ? -45.819 -2.830 55.921 1.00 53.91 159 VAL A O 1
ATOM 1255 N N . PRO A 1 160 ? -44.689 -3.262 57.811 1.00 53.06 160 PRO A N 1
ATOM 1256 C CA . PRO A 1 160 ? -45.810 -3.963 58.416 1.00 53.06 160 PRO A CA 1
ATOM 1257 C C . PRO A 1 160 ? -46.914 -2.946 58.711 1.00 53.06 160 PRO A C 1
ATOM 1259 O O . PRO A 1 160 ? -46.698 -1.989 59.457 1.00 53.06 160 PRO A O 1
ATOM 1262 N N . GLU A 1 161 ? -48.095 -3.155 58.124 1.00 52.50 161 GLU A N 1
ATOM 1263 C CA . GLU A 1 161 ? -49.325 -2.470 58.515 1.00 52.50 161 GLU A CA 1
ATOM 1264 C C . GLU A 1 161 ? -49.526 -2.656 60.025 1.00 52.50 161 GLU A C 1
ATOM 1266 O O . GLU A 1 161 ? -50.002 -3.691 60.497 1.00 52.50 161 GLU A O 1
ATOM 1271 N N . GLN A 1 162 ? -49.164 -1.640 60.809 1.00 52.41 162 GLN A N 1
ATOM 1272 C CA . GLN A 1 162 ? -49.633 -1.518 62.179 1.00 52.41 162 GLN A CA 1
ATOM 1273 C C . GLN A 1 162 ? -51.132 -1.222 62.114 1.00 52.41 162 GLN A C 1
ATOM 1275 O O . GLN A 1 162 ? -51.556 -0.069 62.070 1.00 52.41 162 GLN A O 1
ATOM 1280 N N . ARG A 1 163 ? -51.943 -2.286 62.074 1.00 49.47 163 ARG A N 1
ATOM 1281 C CA . ARG A 1 163 ? -53.378 -2.214 62.352 1.00 49.47 163 ARG A CA 1
ATOM 1282 C C . ARG A 1 163 ? -53.557 -1.721 63.782 1.00 49.47 163 ARG A C 1
ATOM 1284 O O . ARG A 1 163 ? -53.431 -2.472 64.746 1.00 49.47 163 ARG A O 1
ATOM 1291 N N . THR A 1 164 ? -53.863 -0.439 63.892 1.00 57.00 164 THR A N 1
ATOM 1292 C CA . THR A 1 164 ? -54.507 0.194 65.035 1.00 57.00 164 THR A CA 1
ATOM 1293 C C . THR A 1 164 ? -55.811 -0.543 65.341 1.00 57.00 164 THR A C 1
ATOM 1295 O O . THR A 1 164 ? -56.827 -0.339 64.682 1.00 57.00 164 THR A O 1
ATOM 1298 N N . LEU A 1 165 ? -55.789 -1.418 66.347 1.00 47.59 165 LEU A N 1
ATOM 1299 C CA . LEU A 1 165 ? -57.000 -1.860 67.032 1.00 47.59 165 LEU A CA 1
ATOM 1300 C C . LEU A 1 165 ? -57.205 -0.947 68.241 1.00 47.59 165 LEU A C 1
ATOM 1302 O O . LEU A 1 165 ? -56.585 -1.119 69.285 1.00 47.59 165 LEU A O 1
ATOM 1306 N N . LEU A 1 166 ? -58.052 0.063 68.043 1.00 49.75 166 LEU A N 1
ATOM 1307 C CA . LEU A 1 166 ? -58.737 0.785 69.109 1.00 49.75 166 LEU A CA 1
ATOM 1308 C C . LEU A 1 166 ? -60.033 0.027 69.419 1.00 49.75 166 LEU A C 1
ATOM 1310 O O . LEU A 1 166 ? -60.957 0.033 68.603 1.00 49.75 166 LEU A O 1
ATOM 1314 N N . SER A 1 167 ? -60.098 -0.622 70.579 1.00 57.25 167 SER A N 1
ATOM 1315 C CA . SER A 1 167 ? -61.324 -0.876 71.351 1.00 57.25 167 SER A CA 1
ATOM 1316 C C . SER A 1 167 ? -60.954 -1.177 72.793 1.00 57.25 167 SER A C 1
ATOM 1318 O O . SER A 1 167 ? -60.026 -1.991 72.990 1.00 57.25 167 SER A O 1
#

Secondary structure (DSSP, 8-state):
----------------TT------TTT-TT---PPTT-------HHHHHHHHHHHH-TTS-HHHHHHHHHHHHH----HHHHHHH-HHHHHHHHTT-S-HHHHHHHHHHHHHHHHHHHHHHHHHHHHHHHHHHHHHHHHHHHHHHHHHHHHHHHHHHT---------

InterPro domains:
  IPR003617 Transcription elongation factor, TFIIS/CRSP70, N-terminal, sub-type [SM00509] (38-119)
  IPR017923 Transcription factor IIS, N-terminal [PF08711] (69-117)
  IPR017923 Transcription factor IIS, N-terminal [PS51319] (46-120)
  IPR035441 TFIIS/LEDGF domain superfamily [G3DSA:1.20.930.10] (41-145)
  IPR035441 TFIIS/LEDGF domain superfamily [SSF47676] (41-122)

Nearest PDB structures (foldseek):
  7faw-assembly1_A  TM=9.344E-01  e=8.231E-04  Saccharomyces cerevisiae S288C
  8h6r-assembly1_A  TM=8.308E-01  e=5.359E-03  Arabidopsis thaliana
  7z8v-assembly1_D  TM=5.186E-01  e=4.662E+00  Homo sapiens
  8qyv-assembly1_S  TM=2.152E-01  e=5.589E+00  Saccharomyces cerevisiae S288C

Radius of gyration: 33.38 Å; Cα contacts (8 Å, |Δi|>4): 72; chains: 1; bounding box: 104×48×95 Å